Protein AF-A0A1H6A999-F1 (afdb_monomer)

Sequence (78 aa):
MSDDALVYRVDAAPPERWCEAAIHGDHPIPAVVRTPERELWCAIHWWPREGDLKREGWTVEYSPAAQARLALGRLGIV

Mean predicted aligned error: 5.5 Å

Structure (mmCIF, N/CA/C/O backbone):
data_AF-A0A1H6A999-F1
#
_entry.id   AF-A0A1H6A999-F1
#
loop_
_atom_site.group_PDB
_atom_site.id
_atom_site.type_symbol
_atom_site.label_atom_id
_atom_site.label_alt_id
_atom_site.label_comp_id
_atom_site.label_asym_id
_atom_site.label_entity_id
_atom_site.label_seq_id
_atom_site.pdbx_PDB_ins_code
_atom_site.Cartn_x
_atom_site.Cartn_y
_atom_site.Cartn_z
_atom_site.occupancy
_atom_site.B_iso_or_equiv
_atom_site.auth_seq_id
_atom_site.auth_comp_id
_atom_site.auth_asym_id
_atom_site.auth_atom_id
_atom_site.pdbx_PDB_model_num
ATOM 1 N N . MET A 1 1 ? -18.344 -0.200 26.078 1.00 44.47 1 MET A N 1
ATOM 2 C CA . MET A 1 1 ? -17.163 -0.899 25.541 1.00 44.47 1 MET A CA 1
ATOM 3 C C . MET A 1 1 ? -16.476 0.126 24.674 1.00 44.47 1 MET A C 1
ATOM 5 O O . MET A 1 1 ? -17.151 0.685 23.824 1.00 44.47 1 MET A O 1
ATOM 9 N N . SER A 1 2 ? -15.249 0.515 25.005 1.00 48.56 2 SER A N 1
ATOM 10 C CA . SER A 1 2 ? -14.510 1.462 24.174 1.00 48.56 2 SER A CA 1
ATOM 11 C C . SER A 1 2 ? -14.195 0.746 22.867 1.00 48.56 2 SER A C 1
ATOM 13 O O . SER A 1 2 ? -13.444 -0.227 22.885 1.00 48.56 2 SER A O 1
ATOM 15 N N . ASP A 1 3 ? -14.853 1.152 21.783 1.00 56.88 3 ASP A N 1
ATOM 16 C CA . ASP A 1 3 ? -14.523 0.719 20.429 1.00 56.88 3 ASP A CA 1
ATOM 17 C C . ASP A 1 3 ? -13.146 1.295 20.091 1.00 56.88 3 ASP A C 1
ATOM 19 O O . ASP A 1 3 ? -13.032 2.394 19.544 1.00 56.88 3 ASP A O 1
ATOM 23 N N . ASP A 1 4 ? -12.084 0.582 20.465 1.00 63.12 4 ASP A N 1
ATOM 24 C CA . ASP A 1 4 ? -10.786 0.801 19.839 1.00 63.12 4 ASP A CA 1
ATOM 25 C C . ASP A 1 4 ? -10.979 0.464 18.362 1.00 63.12 4 ASP A C 1
ATOM 27 O O . ASP A 1 4 ? -11.101 -0.702 17.980 1.00 63.12 4 ASP A O 1
ATOM 31 N N . ALA A 1 5 ? -11.099 1.503 17.534 1.00 68.69 5 ALA A N 1
ATOM 32 C CA . ALA A 1 5 ? -11.223 1.339 16.098 1.00 68.69 5 ALA A CA 1
ATOM 33 C C . ALA A 1 5 ? -10.071 0.452 15.606 1.00 68.69 5 ALA A C 1
ATOM 35 O O . ALA A 1 5 ? -8.904 0.694 15.925 1.00 68.69 5 ALA A O 1
ATOM 36 N N . LEU A 1 6 ? -10.394 -0.588 14.839 1.00 89.69 6 LEU A N 1
ATOM 37 C CA . LEU A 1 6 ? -9.394 -1.458 14.237 1.00 89.69 6 LEU A CA 1
ATOM 38 C C . LEU A 1 6 ? -8.600 -0.636 13.209 1.00 89.69 6 LEU A C 1
ATOM 40 O O . LEU A 1 6 ? -9.111 -0.300 12.142 1.00 89.69 6 LEU A O 1
ATOM 44 N N . VAL A 1 7 ? -7.363 -0.255 13.542 1.00 95.25 7 VAL A N 1
ATOM 45 C CA . VAL A 1 7 ? -6.508 0.572 12.674 1.00 95.25 7 VAL A CA 1
ATOM 46 C C . VAL A 1 7 ? -5.544 -0.299 11.875 1.00 95.25 7 VAL A C 1
ATOM 48 O O . VAL A 1 7 ? -4.725 -1.023 12.443 1.00 95.25 7 VAL A O 1
ATOM 51 N N . TYR A 1 8 ? -5.584 -0.161 10.551 1.00 96.94 8 TYR A N 1
ATOM 52 C CA . TYR A 1 8 ? -4.705 -0.843 9.608 1.00 96.94 8 TYR A CA 1
ATOM 53 C C . TYR A 1 8 ? -3.695 0.145 9.007 1.00 96.94 8 TYR A C 1
ATOM 55 O O . TYR A 1 8 ? -4.052 1.002 8.197 1.00 96.94 8 TYR A O 1
ATOM 63 N N . ARG A 1 9 ? -2.428 0.055 9.432 1.00 97.50 9 ARG A N 1
ATOM 64 C CA . ARG A 1 9 ? -1.382 1.035 9.084 1.00 97.50 9 ARG A CA 1
ATOM 65 C C . ARG A 1 9 ? -0.589 0.627 7.852 1.00 97.50 9 ARG A C 1
ATOM 67 O O . ARG A 1 9 ? 0.114 -0.375 7.861 1.00 97.50 9 ARG A O 1
ATOM 74 N N . VAL A 1 10 ? -0.640 1.448 6.818 1.00 98.06 10 VAL A N 1
ATOM 75 C CA . VAL A 1 10 ? -0.040 1.179 5.514 1.00 98.06 10 VAL A CA 1
ATOM 76 C C . VAL A 1 10 ? 1.115 2.138 5.281 1.00 98.06 10 VAL A C 1
ATOM 78 O O . VAL A 1 10 ? 0.957 3.356 5.373 1.00 98.06 10 VAL A O 1
ATOM 81 N N . ASP A 1 11 ? 2.282 1.591 4.964 1.00 98.38 11 ASP A N 1
ATOM 82 C CA . ASP A 1 11 ? 3.474 2.373 4.639 1.00 98.38 11 ASP A CA 1
ATOM 83 C C . ASP A 1 11 ? 3.757 2.349 3.132 1.00 98.38 11 ASP A C 1
ATOM 85 O O . ASP A 1 11 ? 3.113 1.626 2.369 1.00 98.38 11 ASP A O 1
ATOM 89 N N . ALA A 1 12 ? 4.705 3.160 2.670 1.00 98.00 12 ALA A N 1
ATOM 90 C CA . ALA A 1 12 ? 5.184 3.079 1.301 1.00 98.00 12 ALA A CA 1
ATOM 91 C C . ALA A 1 12 ? 5.953 1.772 1.083 1.00 98.00 12 ALA A C 1
ATOM 93 O O . ALA A 1 12 ? 6.731 1.329 1.934 1.00 98.00 12 ALA A O 1
ATOM 94 N N . ALA A 1 13 ? 5.795 1.186 -0.101 1.00 97.81 13 ALA A N 1
ATOM 95 C CA . ALA A 1 13 ? 6.702 0.136 -0.536 1.00 97.81 13 ALA A CA 1
ATOM 96 C C . ALA A 1 13 ? 8.143 0.685 -0.619 1.00 97.81 13 ALA A C 1
ATOM 98 O O . ALA A 1 13 ? 8.339 1.823 -1.070 1.00 97.81 13 ALA A O 1
ATOM 99 N N . PRO A 1 14 ? 9.166 -0.105 -0.235 1.00 95.81 14 PRO A N 1
ATOM 100 C CA . PRO A 1 14 ? 10.553 0.275 -0.467 1.00 95.81 14 PRO A CA 1
ATOM 101 C C . PRO A 1 14 ? 10.817 0.502 -1.968 1.00 95.81 14 PRO A C 1
ATOM 103 O O . PRO A 1 14 ? 10.132 -0.087 -2.811 1.00 95.81 14 PRO A O 1
ATOM 106 N N . PRO A 1 15 ? 11.800 1.344 -2.329 1.00 90.94 15 PRO A N 1
ATOM 107 C CA . PRO A 1 15 ? 12.171 1.544 -3.726 1.00 90.94 15 PRO A CA 1
ATOM 108 C C . PRO A 1 15 ? 12.588 0.220 -4.380 1.00 90.94 15 PRO A C 1
ATOM 110 O O . PRO A 1 15 ? 13.072 -0.684 -3.703 1.00 90.94 15 PRO A O 1
ATOM 113 N N . GLU A 1 16 ? 12.379 0.119 -5.696 1.00 92.56 16 GLU A N 1
ATOM 114 C CA . GLU A 1 16 ? 12.797 -1.036 -6.516 1.00 92.56 16 GLU A CA 1
ATOM 115 C C . GLU A 1 16 ? 12.180 -2.379 -6.086 1.00 92.56 16 GLU A C 1
ATOM 117 O O . GLU A 1 16 ? 12.684 -3.456 -6.407 1.00 92.56 16 GLU A O 1
ATOM 122 N N . ARG A 1 17 ? 11.056 -2.326 -5.365 1.00 96.69 17 ARG A N 1
ATOM 123 C CA . ARG A 1 17 ? 10.254 -3.498 -5.022 1.00 96.69 17 ARG A CA 1
ATOM 124 C C . ARG A 1 17 ? 9.036 -3.617 -5.928 1.00 96.69 17 ARG A C 1
ATOM 126 O O . ARG A 1 17 ? 8.423 -2.623 -6.321 1.00 96.69 17 ARG A O 1
ATOM 133 N N . TRP A 1 18 ? 8.678 -4.859 -6.221 1.00 97.06 18 TRP A N 1
ATOM 134 C CA . TRP A 1 18 ? 7.597 -5.225 -7.130 1.00 97.06 18 TRP A CA 1
ATOM 135 C C . TRP A 1 18 ? 6.375 -5.697 -6.346 1.00 97.06 18 TRP A C 1
ATOM 137 O O . TRP A 1 18 ? 6.501 -6.152 -5.210 1.00 97.06 18 TRP A O 1
ATOM 147 N N . CYS A 1 19 ? 5.194 -5.561 -6.942 1.00 97.69 19 CYS A N 1
ATOM 148 C CA . CYS A 1 19 ? 3.965 -6.101 -6.385 1.00 97.69 19 CYS A CA 1
ATOM 149 C C . CYS A 1 19 ? 4.009 -7.631 -6.370 1.00 97.69 19 CYS A C 1
ATOM 151 O O . CYS A 1 19 ? 4.424 -8.254 -7.344 1.00 97.69 19 CYS A O 1
ATOM 153 N N . GLU A 1 20 ? 3.537 -8.217 -5.273 1.00 96.44 20 GLU A N 1
ATOM 154 C CA . GLU A 1 20 ? 3.561 -9.663 -5.022 1.00 96.44 20 GLU A CA 1
ATOM 155 C C . GLU A 1 20 ? 2.363 -10.411 -5.632 1.00 96.44 20 GLU A C 1
ATOM 157 O O . GLU A 1 20 ? 2.276 -11.634 -5.537 1.00 96.44 20 GLU A O 1
ATOM 162 N N . ALA A 1 21 ? 1.444 -9.704 -6.298 1.00 93.94 21 ALA A N 1
ATOM 163 C CA . ALA A 1 21 ? 0.314 -10.328 -6.971 1.00 93.94 21 ALA A CA 1
ATOM 164 C C . ALA A 1 21 ? 0.790 -11.240 -8.115 1.00 93.94 21 ALA A C 1
ATOM 166 O O . ALA A 1 21 ? 1.373 -10.778 -9.098 1.00 93.94 21 ALA A O 1
ATOM 167 N N . ALA A 1 22 ? 0.467 -12.533 -8.019 1.00 92.19 22 ALA A N 1
ATOM 168 C CA . ALA A 1 22 ? 0.917 -13.562 -8.961 1.00 92.19 22 ALA A CA 1
ATOM 169 C C . ALA A 1 22 ? 0.531 -13.287 -10.428 1.00 92.19 22 ALA A C 1
ATOM 171 O O . ALA A 1 22 ? 1.230 -13.726 -11.338 1.00 92.19 22 ALA A O 1
ATOM 172 N N . ILE A 1 23 ? -0.546 -12.527 -10.666 1.00 94.06 23 ILE A N 1
ATOM 173 C CA . ILE A 1 23 ? -1.020 -12.163 -12.011 1.00 94.06 23 ILE A CA 1
ATOM 174 C C . ILE A 1 23 ? 0.005 -11.358 -12.824 1.00 94.06 23 ILE A C 1
ATOM 176 O O . ILE A 1 23 ? -0.101 -11.293 -14.045 1.00 94.06 23 ILE A O 1
ATOM 180 N N . HIS A 1 24 ? 0.999 -10.748 -12.173 1.00 90.75 24 HIS A N 1
ATOM 181 C CA . HIS A 1 24 ? 2.038 -9.997 -12.870 1.00 90.75 24 HIS A CA 1
ATOM 182 C C . HIS A 1 24 ? 3.005 -10.887 -13.658 1.00 90.75 24 HIS A C 1
ATOM 184 O O . HIS A 1 24 ? 3.498 -10.434 -14.687 1.00 90.75 24 HIS A O 1
ATOM 190 N N . GLY A 1 25 ? 3.236 -12.140 -13.242 1.00 90.25 25 GLY A N 1
ATOM 191 C CA . GLY A 1 25 ? 4.140 -13.064 -13.938 1.00 90.25 25 GLY A CA 1
ATOM 192 C C . GLY A 1 25 ? 5.469 -12.402 -14.332 1.00 90.25 25 GLY A C 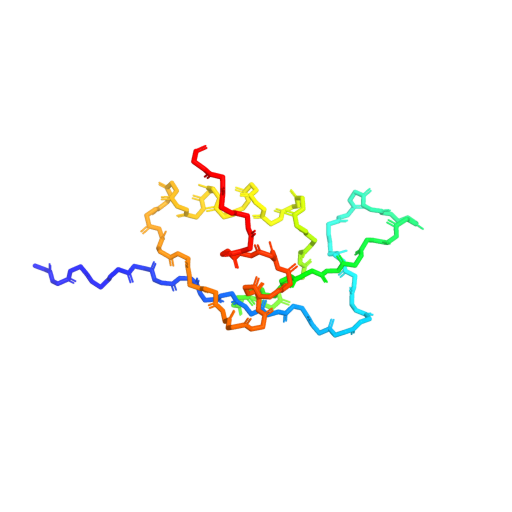1
ATOM 193 O O . GLY A 1 25 ? 6.140 -11.801 -13.494 1.00 90.25 25 GLY A O 1
ATOM 194 N N . ASP A 1 26 ? 5.797 -12.451 -15.625 1.00 93.56 26 ASP A N 1
ATOM 195 C CA . ASP A 1 26 ? 7.025 -11.879 -16.200 1.00 93.56 26 ASP A CA 1
ATOM 196 C C . ASP A 1 26 ? 6.964 -10.356 -16.451 1.00 93.56 26 ASP A C 1
ATOM 198 O O . ASP A 1 26 ? 7.923 -9.754 -16.935 1.00 93.56 26 ASP A O 1
ATOM 202 N N . HIS A 1 27 ? 5.848 -9.707 -16.113 1.00 92.69 27 HIS A N 1
ATOM 203 C CA . HIS A 1 27 ? 5.635 -8.266 -16.240 1.00 92.69 27 HIS A CA 1
ATOM 204 C C . HIS A 1 27 ? 5.519 -7.618 -14.850 1.00 92.69 27 HIS A C 1
ATOM 206 O O . HIS A 1 27 ? 4.415 -7.264 -14.419 1.00 92.69 27 HIS A O 1
ATOM 212 N N . PRO A 1 28 ? 6.639 -7.454 -14.118 1.00 93.69 28 PRO A N 1
ATOM 213 C CA . PRO A 1 28 ? 6.606 -6.944 -12.757 1.00 93.69 28 PRO A CA 1
ATOM 214 C C . PRO A 1 28 ? 6.133 -5.487 -12.727 1.00 93.69 28 PRO A C 1
ATOM 216 O O . PRO A 1 28 ? 6.647 -4.623 -13.438 1.00 93.69 28 PRO A O 1
ATOM 219 N N . ILE A 1 29 ? 5.161 -5.205 -11.859 1.00 96.25 29 ILE A N 1
ATOM 220 C CA . ILE A 1 29 ? 4.655 -3.851 -11.619 1.00 96.25 29 ILE A CA 1
ATOM 221 C C . ILE A 1 29 ? 5.246 -3.322 -10.310 1.00 96.25 29 ILE A C 1
ATOM 223 O O . ILE A 1 29 ? 5.229 -4.047 -9.312 1.00 96.25 29 ILE A O 1
ATOM 227 N N . PRO A 1 30 ? 5.753 -2.075 -10.264 1.00 96.38 30 PRO A N 1
ATOM 228 C CA . PRO A 1 30 ? 6.258 -1.485 -9.029 1.00 96.38 30 PRO A CA 1
ATOM 229 C C . PRO A 1 30 ? 5.209 -1.491 -7.911 1.00 96.38 30 PRO A C 1
ATOM 231 O O . PRO A 1 30 ? 4.056 -1.096 -8.115 1.00 96.38 30 PRO A O 1
ATOM 234 N N . ALA A 1 31 ? 5.615 -1.907 -6.713 1.00 97.69 31 ALA A N 1
ATOM 235 C CA . ALA A 1 31 ? 4.787 -1.756 -5.526 1.00 97.69 31 ALA A CA 1
ATOM 236 C C . ALA A 1 31 ? 4.744 -0.281 -5.094 1.00 97.69 31 ALA A C 1
ATOM 238 O O . ALA A 1 31 ? 5.716 0.466 -5.240 1.00 97.69 31 ALA A O 1
ATOM 239 N N . VAL A 1 32 ? 3.605 0.139 -4.547 1.00 97.06 32 VAL A N 1
ATOM 240 C CA . VAL A 1 32 ? 3.400 1.499 -4.022 1.00 97.06 32 VAL A CA 1
ATOM 241 C C . VAL A 1 32 ? 3.213 1.501 -2.512 1.00 97.06 32 VAL A C 1
ATOM 243 O O . VAL A 1 32 ? 3.655 2.442 -1.854 1.00 97.06 32 VAL A O 1
ATOM 246 N N . VAL A 1 33 ? 2.634 0.435 -1.957 1.00 98.12 33 VAL A N 1
ATOM 247 C CA . VAL A 1 33 ? 2.376 0.295 -0.523 1.00 98.12 33 VAL A CA 1
ATOM 248 C C . VAL A 1 33 ? 2.957 -0.991 0.044 1.00 98.12 33 VAL A C 1
ATOM 250 O O . VAL A 1 33 ? 3.136 -1.984 -0.667 1.00 98.12 33 VAL A O 1
ATOM 253 N N . ARG A 1 34 ? 3.206 -0.954 1.350 1.00 98.44 34 ARG A N 1
ATOM 254 C CA . ARG A 1 34 ? 3.551 -2.086 2.194 1.00 98.44 34 ARG A CA 1
ATOM 255 C C . ARG A 1 34 ? 2.551 -2.190 3.344 1.00 98.44 34 ARG A C 1
ATOM 257 O O . ARG A 1 34 ? 2.345 -1.215 4.068 1.00 98.44 34 ARG A O 1
ATOM 264 N N . THR A 1 35 ? 1.953 -3.362 3.518 1.00 97.94 35 THR A N 1
ATOM 265 C CA . THR A 1 35 ? 0.984 -3.629 4.596 1.00 97.94 35 THR A CA 1
ATOM 266 C C . THR A 1 35 ? 1.673 -3.887 5.948 1.00 97.94 35 THR A C 1
ATOM 268 O O . THR A 1 35 ? 2.890 -4.121 5.975 1.00 97.94 35 THR A O 1
ATOM 271 N N . PRO A 1 36 ? 0.938 -3.896 7.082 1.00 96.81 36 PRO A N 1
ATOM 272 C CA . PRO A 1 36 ? 1.449 -4.376 8.371 1.00 96.81 36 PRO A CA 1
ATOM 273 C C . PRO A 1 36 ? 2.032 -5.793 8.306 1.00 96.81 36 PRO A C 1
ATOM 275 O O . PRO A 1 36 ? 3.065 -6.070 8.921 1.00 96.81 36 PRO A O 1
ATOM 278 N N . GLU A 1 37 ? 1.417 -6.668 7.507 1.00 96.62 37 GLU A N 1
ATOM 279 C CA . GLU A 1 37 ? 1.861 -8.044 7.248 1.00 96.62 37 GLU A CA 1
ATOM 280 C C . GLU A 1 37 ? 3.116 -8.101 6.363 1.00 96.62 37 GLU A C 1
ATOM 282 O O . GLU A 1 37 ? 3.688 -9.169 6.162 1.00 96.62 37 GLU A O 1
ATOM 287 N N . ARG A 1 38 ? 3.618 -6.935 5.929 1.00 96.75 38 ARG A N 1
ATOM 288 C CA . ARG A 1 38 ? 4.813 -6.727 5.100 1.00 96.75 38 ARG A CA 1
ATOM 289 C C . ARG A 1 38 ? 4.643 -7.119 3.636 1.00 96.75 38 ARG A C 1
ATOM 291 O O . ARG A 1 38 ? 5.654 -7.173 2.938 1.00 96.75 38 ARG A O 1
ATOM 298 N N . GLU A 1 39 ? 3.411 -7.312 3.188 1.00 97.81 39 GLU A N 1
ATOM 299 C CA . GLU A 1 39 ? 3.080 -7.585 1.791 1.00 97.81 39 GLU A CA 1
ATOM 300 C C . GLU A 1 39 ? 3.229 -6.325 0.943 1.00 97.81 39 GLU A C 1
ATOM 302 O O . GLU A 1 39 ? 3.050 -5.203 1.433 1.00 97.81 39 GLU A O 1
ATOM 307 N N . LEU A 1 40 ? 3.539 -6.507 -0.339 1.00 98.06 40 LEU A N 1
ATOM 308 C CA . LEU A 1 40 ? 3.819 -5.420 -1.272 1.00 98.06 40 LEU A CA 1
ATOM 309 C C . LEU A 1 40 ? 2.793 -5.374 -2.403 1.00 98.06 40 LEU A C 1
ATOM 311 O O . LEU A 1 40 ? 2.701 -6.280 -3.235 1.00 98.06 40 LEU A O 1
ATOM 315 N N . TRP A 1 41 ? 2.075 -4.254 -2.495 1.00 97.94 41 TRP A N 1
ATOM 316 C CA . TRP A 1 41 ? 0.989 -4.088 -3.458 1.00 97.94 41 TRP A CA 1
ATOM 317 C C . TRP A 1 41 ? 1.212 -2.879 -4.363 1.00 97.94 41 TRP A C 1
ATOM 319 O O . TRP A 1 41 ? 1.597 -1.793 -3.920 1.00 97.94 41 TRP A O 1
ATOM 329 N N . CYS A 1 42 ? 0.963 -3.059 -5.659 1.00 97.00 42 CYS A N 1
ATOM 330 C CA . CYS A 1 42 ? 0.752 -1.950 -6.583 1.00 97.00 42 CYS A CA 1
ATOM 331 C C . CYS A 1 42 ? -0.650 -1.355 -6.361 1.00 97.00 42 CYS A C 1
ATOM 333 O O . CYS A 1 42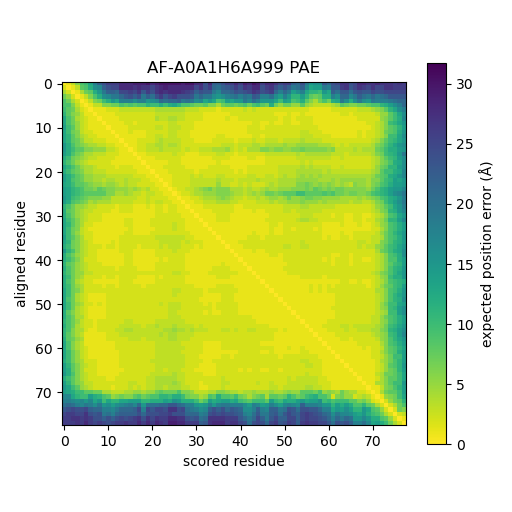 ? -1.519 -1.988 -5.758 1.00 97.00 42 CYS A O 1
ATOM 335 N N . ALA A 1 43 ? -0.884 -0.137 -6.858 1.00 95.06 43 ALA A N 1
ATOM 336 C CA . ALA A 1 43 ? -2.116 0.601 -6.569 1.00 95.06 43 ALA A CA 1
ATOM 337 C C . ALA A 1 43 ? -3.383 -0.173 -6.977 1.00 95.06 43 ALA A C 1
ATOM 339 O O . ALA A 1 43 ? -4.363 -0.188 -6.241 1.00 95.06 43 ALA A O 1
ATOM 340 N N . ILE A 1 44 ? -3.340 -0.866 -8.121 1.00 95.12 44 ILE A N 1
ATOM 341 C CA . ILE A 1 44 ? -4.493 -1.601 -8.658 1.00 95.12 44 ILE A CA 1
ATOM 342 C C . ILE A 1 44 ? -4.937 -2.764 -7.762 1.00 95.12 44 ILE A C 1
ATOM 344 O O . ILE A 1 44 ? -6.132 -3.006 -7.647 1.00 95.12 44 ILE A O 1
ATOM 348 N N . HIS A 1 45 ? -4.003 -3.452 -7.100 1.00 96.81 45 HIS A N 1
ATOM 349 C CA . HIS A 1 45 ? -4.328 -4.535 -6.168 1.00 96.81 45 HIS A CA 1
ATOM 350 C C . HIS A 1 45 ? -4.587 -4.026 -4.749 1.00 96.81 45 HIS A C 1
ATOM 352 O O . HIS A 1 45 ? -5.337 -4.645 -3.997 1.00 96.81 45 HIS A O 1
ATOM 358 N N . TRP A 1 46 ? -4.008 -2.878 -4.397 1.00 97.06 46 TRP A N 1
ATOM 359 C CA . TRP A 1 46 ? -4.224 -2.260 -3.100 1.00 97.06 46 TRP A CA 1
ATOM 360 C C . TRP A 1 46 ? -5.656 -1.735 -2.921 1.00 97.06 46 TRP A C 1
ATOM 362 O O . TRP A 1 46 ? -6.271 -2.007 -1.894 1.00 97.06 46 TRP A O 1
ATOM 372 N N . TRP A 1 47 ? -6.223 -1.027 -3.905 1.00 96.62 47 TRP A N 1
ATOM 373 C CA . TRP A 1 47 ? -7.545 -0.403 -3.736 1.00 96.62 47 TRP A CA 1
ATOM 374 C C . TRP A 1 47 ? -8.690 -1.387 -3.438 1.00 96.62 47 TRP A C 1
ATOM 376 O O . TRP A 1 47 ? -9.484 -1.103 -2.539 1.00 96.62 47 TRP A O 1
ATOM 386 N N . PRO A 1 48 ? -8.793 -2.553 -4.108 1.00 96.38 48 PRO A N 1
ATOM 387 C CA . PRO A 1 48 ? -9.775 -3.567 -3.733 1.00 96.38 48 PRO A CA 1
ATOM 388 C C . PRO A 1 48 ? -9.593 -4.055 -2.291 1.00 96.38 48 PRO A C 1
ATOM 390 O O . PRO A 1 48 ? -10.569 -4.107 -1.544 1.00 96.38 48 PRO A O 1
ATOM 393 N N . ARG A 1 49 ? -8.344 -4.322 -1.879 1.00 96.19 49 ARG A N 1
ATOM 394 C CA . ARG A 1 49 ? -8.012 -4.779 -0.522 1.00 96.19 49 ARG A CA 1
ATOM 395 C C . ARG A 1 49 ? -8.359 -3.734 0.536 1.00 96.19 49 ARG A C 1
ATOM 397 O O . ARG A 1 49 ? -8.926 -4.080 1.566 1.00 96.19 49 ARG A O 1
ATOM 404 N N . GLU A 1 50 ? -8.074 -2.459 0.278 1.00 96.75 50 GLU A N 1
ATOM 405 C CA . GLU A 1 50 ? -8.512 -1.353 1.136 1.00 96.75 50 GLU A CA 1
ATOM 406 C C . GLU A 1 50 ? -10.045 -1.324 1.263 1.00 96.75 50 GLU A C 1
ATOM 408 O O . GLU A 1 50 ? -10.582 -1.138 2.355 1.00 96.75 50 GLU A O 1
ATOM 413 N N . GLY A 1 51 ? -10.761 -1.530 0.155 1.00 96.69 51 GLY A N 1
ATOM 414 C CA . GLY A 1 51 ? -12.219 -1.623 0.148 1.00 96.69 51 GLY A CA 1
ATOM 415 C C . GLY A 1 51 ? -12.752 -2.783 0.995 1.00 96.69 51 GLY A C 1
ATOM 416 O O . GLY A 1 51 ? -13.762 -2.612 1.679 1.00 96.69 51 GLY A O 1
ATOM 417 N N . ASP A 1 52 ? -12.080 -3.936 0.976 1.00 97.44 52 ASP A N 1
ATOM 418 C CA . ASP A 1 52 ? -12.404 -5.081 1.836 1.00 97.44 52 ASP A CA 1
ATOM 419 C C . ASP A 1 52 ? -12.198 -4.739 3.315 1.00 97.44 52 ASP A C 1
ATOM 421 O O . ASP A 1 52 ? -13.127 -4.881 4.107 1.00 97.44 52 ASP A O 1
ATOM 425 N N . LEU A 1 53 ? -11.038 -4.175 3.664 1.00 96.31 53 LEU A N 1
ATOM 426 C CA . LEU A 1 53 ? -10.713 -3.752 5.030 1.00 96.31 53 LEU A CA 1
ATOM 427 C C . LEU A 1 53 ? -11.750 -2.762 5.582 1.00 96.31 53 LEU A C 1
ATOM 429 O O . LEU A 1 53 ? -12.241 -2.923 6.697 1.00 96.31 53 LEU A O 1
ATOM 433 N N . LYS A 1 54 ? -12.151 -1.768 4.783 1.00 95.00 54 LYS A N 1
ATOM 434 C CA . LYS A 1 54 ? -13.192 -0.805 5.176 1.00 95.00 54 LYS A CA 1
ATOM 435 C C . LYS A 1 54 ? -14.549 -1.478 5.401 1.00 95.00 54 LYS A C 1
ATOM 437 O O . LYS A 1 54 ? -15.253 -1.117 6.340 1.00 95.00 54 LYS A O 1
ATOM 442 N N . ARG A 1 55 ? -14.922 -2.464 4.575 1.00 95.88 55 ARG A N 1
ATOM 443 C CA . ARG A 1 55 ? -16.158 -3.255 4.752 1.00 95.88 55 ARG A CA 1
ATOM 444 C C . ARG A 1 55 ? -16.117 -4.143 5.996 1.00 95.88 55 ARG A C 1
ATOM 446 O O . ARG A 1 55 ? -17.158 -4.377 6.599 1.00 95.88 55 ARG A O 1
ATOM 453 N N . GLU A 1 56 ? -14.933 -4.594 6.388 1.00 94.75 56 GLU A N 1
ATOM 454 C CA . GLU A 1 56 ? -14.678 -5.343 7.622 1.00 94.75 56 GLU A CA 1
ATOM 455 C C . GLU A 1 56 ? -14.633 -4.449 8.880 1.00 94.75 56 GLU A C 1
ATOM 457 O O . GLU A 1 56 ? -14.538 -4.963 9.991 1.00 94.75 56 GLU A O 1
ATOM 462 N N . GLY A 1 57 ? -14.735 -3.122 8.728 1.00 94.62 57 GLY A N 1
ATOM 463 C CA . GLY A 1 57 ? -14.756 -2.165 9.840 1.00 94.62 57 GLY A CA 1
ATOM 464 C C . GLY A 1 57 ? -13.389 -1.593 10.223 1.00 94.62 57 GLY A C 1
ATOM 465 O O . GLY A 1 57 ? -13.274 -0.954 11.268 1.00 94.62 57 GLY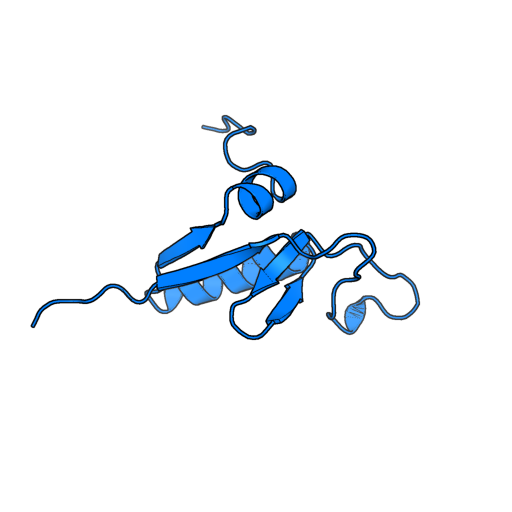 A O 1
ATOM 466 N N . TRP A 1 58 ? -12.358 -1.789 9.397 1.00 95.94 58 TRP A N 1
ATOM 467 C CA . TRP A 1 58 ? -11.039 -1.203 9.629 1.00 95.94 58 TRP A CA 1
ATOM 468 C C . TRP A 1 58 ? -10.964 0.252 9.165 1.00 95.94 58 TRP A C 1
ATOM 470 O O . TRP A 1 58 ? -11.403 0.612 8.069 1.00 95.94 58 TRP A O 1
ATOM 480 N N . THR A 1 59 ? -10.282 1.072 9.958 1.00 95.75 59 THR A N 1
ATOM 481 C CA . THR A 1 59 ? -9.775 2.378 9.535 1.00 95.75 59 THR A CA 1
ATOM 482 C C . THR A 1 59 ? -8.387 2.191 8.941 1.00 95.75 59 THR A C 1
ATOM 484 O O . THR A 1 59 ? -7.471 1.722 9.614 1.00 95.75 59 THR A O 1
ATOM 487 N N . VAL A 1 60 ? -8.211 2.579 7.680 1.00 96.50 60 VAL A N 1
ATOM 488 C CA . VAL A 1 60 ? -6.916 2.495 6.999 1.00 96.50 60 VAL A CA 1
ATOM 489 C C . VAL A 1 60 ? -6.164 3.813 7.158 1.00 96.50 60 VAL A C 1
ATOM 491 O O . VAL A 1 60 ? -6.617 4.858 6.692 1.00 96.50 60 VAL A O 1
ATOM 49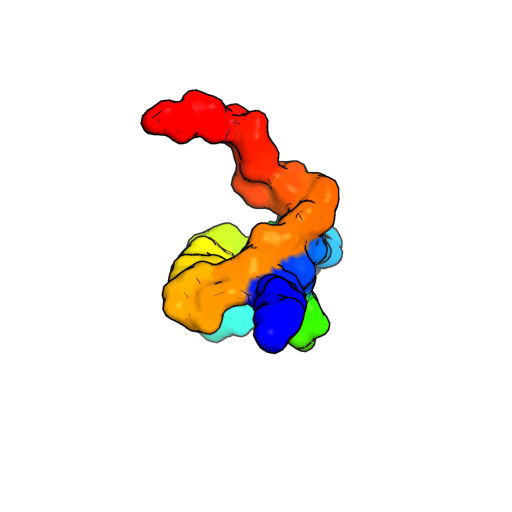4 N N . GLU A 1 61 ? -5.000 3.753 7.798 1.00 96.94 61 GLU A N 1
ATOM 495 C CA . GLU A 1 61 ? -4.110 4.896 7.995 1.00 96.94 61 GLU A CA 1
ATOM 496 C C . GLU A 1 61 ? -2.872 4.761 7.117 1.00 96.94 61 GLU A C 1
ATOM 498 O O . GLU A 1 61 ? -2.146 3.771 7.185 1.00 96.94 61 GLU A O 1
ATOM 503 N N . TYR A 1 62 ? -2.591 5.791 6.327 1.00 97.00 62 TYR A N 1
ATOM 504 C CA . TYR A 1 62 ? -1.424 5.82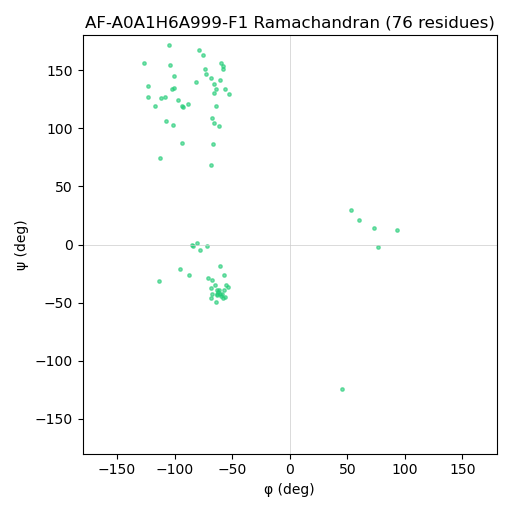8 5.454 1.00 97.00 62 TYR A CA 1
ATOM 505 C C . TYR A 1 62 ? -0.306 6.655 6.073 1.00 97.00 62 TYR A C 1
ATOM 507 O O . TYR A 1 62 ? -0.536 7.795 6.488 1.00 97.00 62 TYR A O 1
ATOM 515 N N . SER A 1 63 ? 0.924 6.141 6.039 1.00 96.94 63 SER A N 1
ATOM 516 C CA . SER A 1 63 ? 2.107 6.959 6.306 1.00 96.94 63 SER A CA 1
ATOM 517 C C . SER A 1 63 ? 2.202 8.118 5.296 1.00 96.94 63 SER A C 1
ATOM 519 O O . SER A 1 63 ? 1.699 8.003 4.172 1.00 96.94 63 SER A O 1
ATOM 521 N N . PRO A 1 64 ? 2.890 9.229 5.620 1.00 95.56 64 PRO A N 1
ATOM 522 C CA . PRO A 1 64 ? 3.099 10.320 4.664 1.00 95.56 64 PRO A CA 1
ATOM 523 C C . PRO A 1 64 ? 3.756 9.863 3.353 1.00 95.56 64 PRO A C 1
ATOM 525 O O . PRO A 1 64 ? 3.427 10.358 2.274 1.00 95.56 64 PRO A O 1
ATOM 528 N N . ALA A 1 65 ? 4.654 8.876 3.427 1.00 95.56 65 ALA A N 1
ATOM 529 C CA . ALA A 1 65 ? 5.292 8.300 2.250 1.00 95.56 65 ALA A CA 1
ATOM 530 C C . ALA A 1 65 ? 4.288 7.518 1.388 1.00 95.56 65 ALA A C 1
ATOM 532 O O . ALA A 1 65 ? 4.295 7.659 0.163 1.00 95.56 65 ALA A O 1
ATOM 533 N N . ALA A 1 66 ? 3.401 6.732 2.009 1.00 95.50 66 ALA A N 1
ATOM 534 C CA . ALA A 1 66 ? 2.342 6.012 1.305 1.00 95.50 66 ALA A CA 1
ATOM 535 C C . ALA A 1 66 ? 1.359 6.980 0.633 1.00 95.50 66 ALA A C 1
ATOM 537 O O . ALA A 1 66 ? 1.026 6.803 -0.537 1.00 95.50 66 ALA A O 1
ATOM 538 N N . GLN A 1 67 ? 0.962 8.050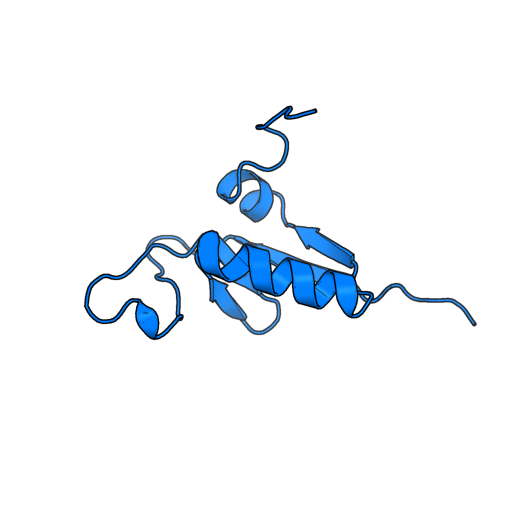 1.331 1.00 94.75 67 GLN A N 1
ATOM 539 C CA . GLN A 1 67 ? 0.096 9.096 0.776 1.00 94.75 67 GLN A CA 1
ATOM 540 C C . GLN A 1 67 ? 0.712 9.732 -0.474 1.00 94.75 67 GLN A C 1
ATOM 542 O O . GLN A 1 67 ? 0.042 9.851 -1.500 1.00 94.75 67 GLN A O 1
ATOM 547 N N . ALA A 1 68 ? 2.005 10.069 -0.422 1.00 91.62 68 ALA A N 1
ATOM 548 C CA . ALA A 1 68 ? 2.724 10.620 -1.566 1.00 91.62 68 ALA A CA 1
ATOM 549 C C . ALA A 1 68 ? 2.779 9.639 -2.751 1.00 91.62 68 ALA A C 1
ATOM 551 O O . ALA A 1 68 ? 2.586 10.053 -3.894 1.00 91.62 68 ALA A O 1
ATOM 552 N N . ARG A 1 69 ? 3.004 8.342 -2.492 1.00 90.75 69 ARG A N 1
ATOM 553 C CA . ARG A 1 69 ? 3.045 7.289 -3.525 1.00 90.75 69 ARG A CA 1
ATOM 554 C C . ARG A 1 69 ? 1.686 7.030 -4.167 1.00 90.75 69 ARG A C 1
ATOM 556 O O . ARG A 1 69 ? 1.626 6.794 -5.368 1.00 90.75 69 ARG A O 1
ATOM 563 N N . LEU A 1 70 ? 0.617 7.098 -3.383 1.00 90.56 70 LEU A N 1
ATOM 564 C CA . LEU A 1 70 ? -0.758 6.918 -3.845 1.00 90.56 70 LEU A CA 1
ATOM 565 C C . LEU A 1 70 ? -1.372 8.204 -4.425 1.00 90.56 70 LEU A C 1
ATOM 567 O O . LEU A 1 70 ? -2.518 8.180 -4.862 1.00 90.56 70 LEU A O 1
ATOM 571 N N . ALA A 1 71 ? -0.634 9.322 -4.421 1.00 87.12 71 ALA A N 1
ATOM 572 C CA . ALA A 1 71 ? -1.133 10.650 -4.783 1.00 87.12 71 ALA A CA 1
ATOM 573 C C . ALA A 1 71 ? -2.402 11.069 -4.004 1.00 87.12 71 ALA A C 1
ATOM 575 O O . ALA A 1 71 ? -3.218 11.861 -4.489 1.00 87.12 71 ALA A O 1
ATOM 576 N N . LEU A 1 72 ? -2.551 10.569 -2.773 1.00 75.38 72 LEU A N 1
ATOM 577 C CA . LEU A 1 72 ? -3.647 10.938 -1.881 1.00 75.38 72 LEU A CA 1
ATOM 578 C C . LEU A 1 72 ? -3.545 12.428 -1.534 1.00 75.38 72 LEU A C 1
ATOM 580 O O . LEU A 1 72 ? -2.464 12.943 -1.253 1.00 75.38 72 LEU A O 1
ATOM 584 N N . GLY A 1 73 ? -4.670 13.142 -1.616 1.00 55.12 73 GLY A N 1
ATOM 585 C CA . GLY A 1 73 ? -4.727 14.591 -1.382 1.00 55.12 73 GLY A CA 1
ATOM 586 C C . GLY A 1 73 ? -4.201 15.470 -2.528 1.00 55.12 73 GLY A C 1
ATOM 587 O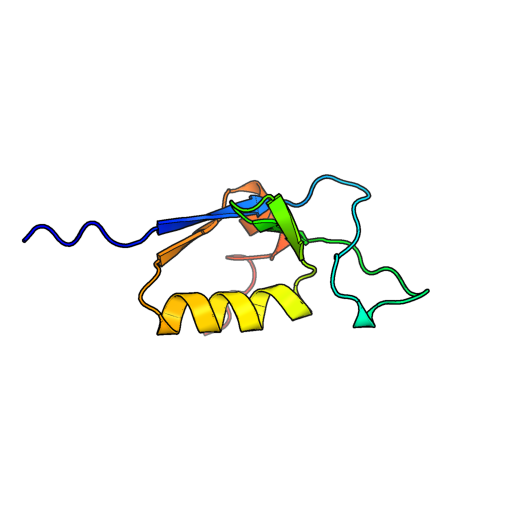 O . GLY A 1 73 ? -4.295 16.690 -2.430 1.00 55.12 73 GLY A O 1
ATOM 588 N N . ARG A 1 74 ? -3.686 14.895 -3.628 1.00 56.62 74 ARG A N 1
ATOM 589 C CA . ARG A 1 74 ? -3.371 15.635 -4.873 1.00 56.62 74 ARG A CA 1
ATOM 590 C C . ARG A 1 74 ? -4.485 15.583 -5.917 1.00 56.62 74 ARG A C 1
ATOM 592 O O . ARG A 1 74 ? -4.539 16.447 -6.786 1.00 56.62 74 ARG 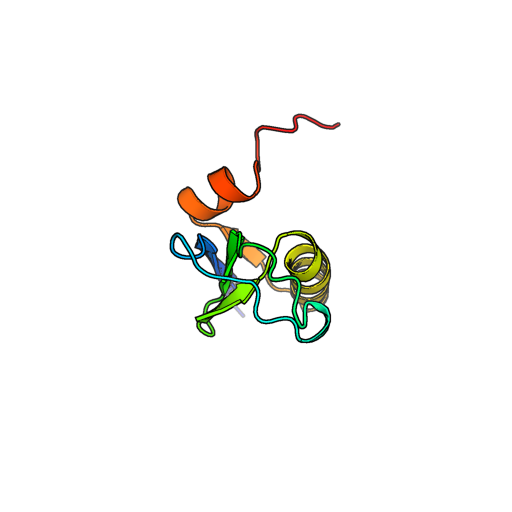A O 1
ATOM 599 N N . LEU A 1 75 ? -5.376 14.601 -5.822 1.00 48.75 75 LEU A N 1
ATOM 600 C CA . LEU A 1 75 ? -6.596 14.530 -6.617 1.00 48.75 75 LEU A CA 1
ATOM 601 C C . LEU A 1 75 ? -7.725 15.180 -5.814 1.00 48.75 75 LEU A C 1
ATOM 603 O O . LEU A 1 75 ? -8.428 14.513 -5.062 1.00 48.75 75 LEU A O 1
ATOM 607 N N . GLY A 1 76 ? -7.875 16.499 -5.945 1.00 38.56 76 GLY A N 1
ATOM 608 C CA . GLY A 1 76 ? -9.103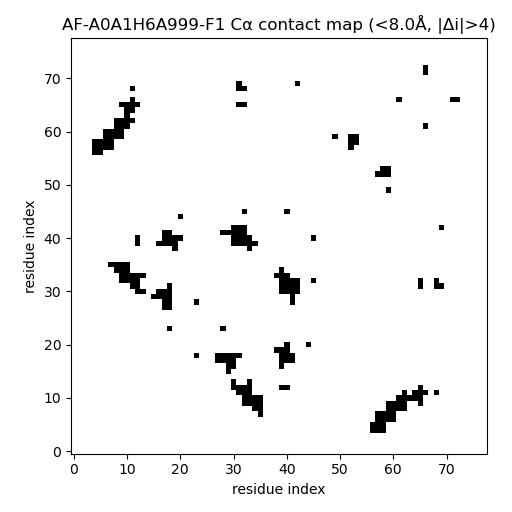 17.196 -5.561 1.00 38.56 76 GLY A CA 1
ATOM 609 C C . GLY A 1 76 ? -10.237 16.814 -6.511 1.00 38.56 76 GLY A C 1
ATOM 610 O O . GLY A 1 76 ? -10.639 17.624 -7.339 1.00 38.56 76 GLY A O 1
ATOM 611 N N . ILE A 1 77 ? -10.694 15.565 -6.444 1.00 38.72 77 ILE A N 1
ATOM 612 C CA . ILE A 1 77 ? -11.873 15.095 -7.169 1.00 38.72 77 ILE A CA 1
ATOM 613 C C . ILE A 1 77 ? -13.019 15.061 -6.158 1.00 38.72 77 ILE A C 1
ATOM 615 O O . ILE A 1 77 ? -13.059 14.211 -5.269 1.00 38.72 77 ILE A O 1
ATOM 619 N N . VAL A 1 78 ? -13.860 16.090 -6.287 1.00 37.78 78 VAL A N 1
ATOM 620 C CA . VAL A 1 78 ? -15.257 16.174 -5.836 1.00 37.78 78 VAL A CA 1
ATOM 621 C C . VAL A 1 78 ? -16.105 15.050 -6.416 1.00 37.78 78 VAL A C 1
ATOM 623 O O . VAL A 1 78 ? -15.835 14.651 -7.572 1.00 37.78 78 VAL A O 1
#

Foldseek 3Di:
DPCPQAEWEKEFDDPPDFAPPCVCPPPTDAFGIATPVRHTHRPVVVVVVVVVCVVVRYDYHYDPSSCVSNVPPVPPDD

Secondary structure (DSSP, 8-state):
------EEEEEEPPTT-B---GGGTTSPPBP-EE-TT--EE-HHHHHHHHHHHHHTTPEEEE-HHHHHHTTTTT----

Organism: NCBI:txid1992

pLDDT: mean 88.93, std 16.26, range [37.78, 98.44]

Radius of gyration: 13.5 Å; Cα contacts (8 Å, |Δi|>4): 117; chains: 1; bounding box: 30×31×42 Å

Solvent-accessible surface area (backbone atoms only — not comparable to full-atom values): 4589 Å² total; per-residue (Å²): 130,88,79,75,73,48,72,46,56,31,34,43,33,61,85,99,36,53,31,68,59,72,89,38,69,95,56,75,46,64,23,37,29,21,43,80,88,65,48,37,30,22,67,82,64,38,54,60,52,52,52,49,40,46,75,75,60,34,46,77,44,64,37,74,59,18,29,61,62,69,44,58,88,70,67,88,74,129